Protein AF-A0A7S2YK53-F1 (afdb_monomer_lite)

Organism: NCBI:txid265537

Secondary structure (DSSP, 8-state):
--SSSSSHHHHHHHHHHHHHHHHHHHTT--HHHHHHHHHHHHSTTTT------HHHHHHHHHHHHHHHHHHHHH--HHHHHHHHTTHHHHHHHHHHHHHHHHHHHHHHHHHHHHHHTTTS---HHHHHHHH-HHHHHHHHHHHT-

InterPro domains:
  IPR006153 Cation/H+ exchanger, transmembrane domain [PF00999] (17-106)
  IPR038770 Sodium/solute symporter superfamily [G3DSA:1.20.1530.20] (8-142)

Structure (mmCIF, N/CA/C/O backbone):
data_AF-A0A7S2YK53-F1
#
_entry.id   AF-A0A7S2YK53-F1
#
loop_
_atom_site.group_PDB
_atom_site.id
_atom_site.type_symbol
_atom_site.label_atom_id
_atom_site.label_alt_id
_atom_site.label_comp_id
_atom_site.label_asym_id
_atom_site.label_entity_id
_atom_site.label_seq_id
_atom_site.pdbx_PDB_ins_code
_atom_site.Cartn_x
_atom_site.Cartn_y
_atom_site.Cartn_z
_atom_site.occupancy
_atom_site.B_iso_or_equiv
_atom_site.auth_seq_id
_atom_site.auth_comp_id
_atom_site.auth_asym_id
_atom_site.auth_atom_id
_atom_site.pdbx_PDB_model_num
ATOM 1 N N . LYS A 1 1 ? -9.383 10.752 -38.945 1.00 39.34 1 LYS A N 1
ATOM 2 C CA . LYS A 1 1 ? -10.106 9.480 -38.672 1.00 39.34 1 LYS A CA 1
ATOM 3 C C . LYS A 1 1 ? -9.494 8.823 -37.425 1.00 39.34 1 LYS A C 1
ATOM 5 O O . LYS A 1 1 ? -8.925 7.749 -37.514 1.00 39.34 1 LYS A O 1
ATOM 10 N N . ALA A 1 2 ? -9.543 9.527 -36.288 1.00 42.78 2 ALA A N 1
ATOM 11 C CA . ALA A 1 2 ? -8.753 9.246 -35.084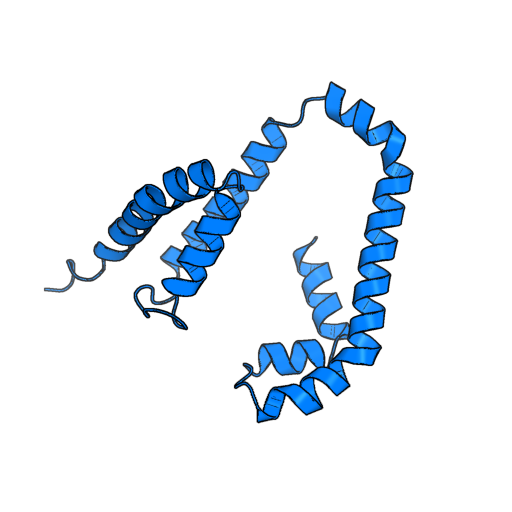 1.00 42.78 2 ALA A CA 1
ATOM 12 C C . ALA A 1 2 ? -9.602 9.538 -33.834 1.00 42.78 2 ALA A C 1
ATOM 14 O O . ALA A 1 2 ? -9.398 10.532 -33.153 1.00 42.78 2 ALA A O 1
ATOM 15 N N . GLY A 1 3 ? -10.643 8.735 -33.614 1.00 41.62 3 GLY A N 1
ATOM 16 C CA . GLY A 1 3 ? -11.578 8.952 -32.500 1.00 41.62 3 GLY A CA 1
ATOM 17 C C . GLY A 1 3 ? -12.316 7.703 -32.022 1.00 41.62 3 GLY A C 1
ATOM 18 O O . GLY A 1 3 ? -13.172 7.809 -31.160 1.00 41.62 3 GLY A O 1
ATOM 19 N N . PHE A 1 4 ? -12.003 6.523 -32.571 1.00 47.00 4 PHE A N 1
ATOM 20 C CA . PHE A 1 4 ? -12.680 5.270 -32.211 1.00 47.00 4 PHE A CA 1
ATOM 21 C C . PHE A 1 4 ? -11.759 4.257 -31.514 1.00 47.00 4 PHE A C 1
ATOM 23 O O . PHE A 1 4 ? -12.248 3.350 -30.859 1.00 47.00 4 PHE A O 1
ATOM 30 N N . HIS A 1 5 ? -10.432 4.414 -31.591 1.00 53.34 5 HIS A N 1
ATOM 31 C CA . HIS A 1 5 ? -9.499 3.432 -31.022 1.00 53.34 5 HIS A CA 1
ATOM 32 C C . HIS A 1 5 ? -9.291 3.582 -29.500 1.00 53.34 5 HIS A C 1
ATOM 34 O O . HIS A 1 5 ? -8.917 2.619 -28.847 1.00 53.34 5 HIS A O 1
ATOM 40 N N . ASN A 1 6 ? -9.605 4.750 -28.921 1.00 58.31 6 ASN A N 1
ATOM 41 C CA . ASN A 1 6 ? -9.342 5.057 -27.505 1.00 58.31 6 ASN A CA 1
ATOM 42 C C . ASN A 1 6 ? -10.564 4.828 -26.589 1.00 58.31 6 ASN A C 1
ATOM 44 O O . ASN A 1 6 ? -10.458 4.945 -25.375 1.00 58.31 6 ASN A O 1
ATOM 48 N N . GLY A 1 7 ? -11.741 4.513 -27.145 1.00 61.41 7 GLY A N 1
ATOM 49 C CA . GLY A 1 7 ? -12.975 4.327 -26.364 1.00 61.41 7 GLY A CA 1
ATOM 50 C C . GLY A 1 7 ? -13.124 2.942 -25.726 1.00 61.41 7 GLY A C 1
ATOM 51 O O . GLY A 1 7 ? -13.997 2.740 -24.885 1.00 61.41 7 GLY A O 1
ATOM 52 N N . PHE A 1 8 ? -12.288 1.974 -26.116 1.00 71.88 8 PHE A N 1
ATOM 53 C CA . PHE A 1 8 ? -12.424 0.584 -25.676 1.00 71.88 8 PHE A CA 1
ATOM 54 C C . PHE A 1 8 ? -11.890 0.330 -24.260 1.00 71.88 8 PHE A C 1
ATOM 56 O O . PHE A 1 8 ? -12.358 -0.600 -23.607 1.00 71.88 8 PHE A O 1
ATOM 63 N N . HIS A 1 9 ? -10.983 1.167 -23.746 1.00 73.56 9 HIS A N 1
ATOM 64 C CA . HIS A 1 9 ? -10.388 1.004 -22.411 1.00 73.56 9 HIS A CA 1
ATOM 65 C C . HIS A 1 9 ? -11.450 0.989 -21.298 1.00 73.56 9 HIS A C 1
ATOM 67 O O . HIS A 1 9 ? -11.474 0.077 -20.471 1.00 73.56 9 HIS A O 1
ATOM 73 N N . GLY A 1 10 ? -12.416 1.913 -21.345 1.00 75.81 10 GLY A N 1
ATOM 74 C CA . GLY A 1 10 ? -13.530 1.942 -20.391 1.00 75.81 10 GLY A CA 1
ATOM 75 C C . GLY A 1 10 ? -14.417 0.693 -20.452 1.00 75.81 10 GLY A C 1
ATOM 76 O O . GLY A 1 10 ? -14.867 0.201 -19.418 1.00 75.81 10 GLY A O 1
ATOM 77 N N . LEU A 1 11 ? -14.619 0.118 -21.644 1.00 83.19 11 LEU A N 1
ATOM 78 C CA . LEU A 1 11 ? -15.396 -1.113 -21.807 1.00 83.19 11 LEU A CA 1
ATOM 79 C C . LEU A 1 11 ? -14.698 -2.309 -21.147 1.00 83.19 11 LEU A C 1
ATOM 81 O O . LEU A 1 11 ? -15.367 -3.129 -20.521 1.00 83.19 11 LEU A O 1
ATOM 85 N N . PHE A 1 12 ? -13.369 -2.393 -21.239 1.00 83.06 12 PHE A N 1
ATOM 86 C CA . PHE A 1 12 ? -12.593 -3.439 -20.570 1.00 83.06 12 PHE A CA 1
ATOM 87 C C . PHE A 1 12 ? -12.614 -3.296 -19.041 1.00 83.06 12 PHE A C 1
ATOM 89 O O . PHE A 1 12 ? -12.729 -4.307 -18.347 1.00 83.06 12 PHE A O 1
ATOM 96 N N . LEU A 1 13 ? -12.585 -2.070 -18.503 1.00 82.94 13 LEU A N 1
ATOM 97 C CA . LEU A 1 13 ? -12.742 -1.823 -17.059 1.00 82.94 13 LEU A CA 1
ATOM 98 C C . LEU A 1 13 ? -14.137 -2.240 -16.558 1.00 82.94 13 LEU A C 1
ATOM 100 O O . LEU A 1 13 ? -14.266 -2.914 -15.529 1.00 82.94 13 LEU A O 1
ATOM 104 N N . LEU A 1 14 ? -15.189 -1.909 -17.314 1.00 86.44 14 LEU A N 1
ATOM 105 C CA . LEU A 1 14 ? -16.549 -2.362 -17.008 1.00 86.44 14 LEU A CA 1
ATOM 106 C C . LEU A 1 14 ? -16.675 -3.890 -17.113 1.00 86.44 14 LEU A C 1
ATOM 108 O O . LEU A 1 14 ? -17.245 -4.519 -16.222 1.00 86.44 14 LEU A O 1
ATOM 112 N N . ALA A 1 15 ? -16.115 -4.503 -18.158 1.00 88.69 15 ALA A N 1
ATOM 113 C CA . ALA A 1 15 ? -16.128 -5.955 -18.335 1.00 88.69 15 ALA A CA 1
ATOM 114 C C . ALA A 1 15 ? -15.395 -6.676 -17.192 1.00 88.69 15 ALA A C 1
ATOM 116 O O . ALA A 1 15 ? -15.904 -7.665 -16.665 1.00 88.69 15 ALA A O 1
ATOM 117 N N . SER A 1 16 ? -14.253 -6.140 -16.752 1.00 87.31 16 SER A N 1
ATOM 118 C CA . SER A 1 16 ? -13.528 -6.628 -15.575 1.00 87.31 16 SER A CA 1
ATOM 119 C C . SER A 1 16 ? -14.421 -6.632 -14.333 1.00 87.31 16 SER A C 1
ATOM 121 O O . SER A 1 16 ? -14.507 -7.641 -13.640 1.00 87.31 16 SER A O 1
ATOM 123 N N . THR A 1 17 ? -15.195 -5.568 -14.103 1.00 89.62 17 THR A N 1
ATOM 124 C CA . THR A 1 17 ? -16.140 -5.480 -12.974 1.00 89.62 17 THR A CA 1
ATOM 125 C C . THR A 1 17 ? -17.204 -6.574 -13.005 1.00 89.62 17 THR A C 1
ATOM 127 O O . THR A 1 17 ? -17.480 -7.197 -11.977 1.00 89.62 17 THR A O 1
ATOM 130 N N . VAL A 1 18 ? -17.764 -6.857 -14.182 1.00 93.69 18 VAL A N 1
ATOM 131 C CA . VAL A 1 18 ? -18.776 -7.912 -14.360 1.00 93.69 18 VAL A CA 1
ATOM 132 C C . VAL A 1 18 ? -18.217 -9.301 -14.041 1.00 93.69 18 VAL A C 1
ATOM 134 O O . VAL A 1 18 ? -18.967 -10.153 -13.575 1.00 93.69 18 VAL A O 1
ATOM 137 N N . VAL A 1 19 ? -16.918 -9.535 -14.243 1.00 92.75 19 VAL A N 1
ATOM 138 C CA . VAL A 1 19 ? -16.264 -10.823 -13.951 1.00 92.75 19 VAL A CA 1
ATOM 139 C C . VAL A 1 19 ? -15.761 -10.892 -12.506 1.00 92.75 19 VAL A C 1
ATOM 141 O O . VAL A 1 19 ? -16.021 -11.867 -11.802 1.00 92.75 19 VAL A O 1
ATOM 144 N N . VAL A 1 20 ? -15.062 -9.856 -12.042 1.00 92.94 20 VAL A N 1
ATOM 145 C CA . VAL A 1 20 ? -14.400 -9.814 -10.732 1.00 92.94 20 VAL A CA 1
ATOM 146 C C . VAL A 1 20 ? -15.411 -9.854 -9.592 1.00 92.94 20 VAL A C 1
ATOM 148 O O . VAL A 1 20 ? -15.241 -10.633 -8.659 1.00 92.94 20 VAL A O 1
ATOM 151 N N . VAL A 1 21 ? -16.491 -9.070 -9.655 1.00 93.62 21 VAL A N 1
ATOM 152 C CA . VAL A 1 21 ? -17.468 -8.985 -8.557 1.00 93.62 21 VAL A CA 1
ATOM 153 C C . VAL A 1 21 ? -18.129 -10.336 -8.231 1.00 93.62 21 VAL A C 1
ATOM 155 O O . VAL A 1 21 ? -18.113 -10.720 -7.056 1.00 93.62 21 VAL A O 1
ATOM 158 N N . PRO A 1 22 ? -18.707 -11.089 -9.192 1.00 92.44 22 PRO A N 1
ATOM 159 C CA . PRO A 1 22 ? -19.280 -12.399 -8.887 1.00 92.44 22 PRO A CA 1
ATOM 160 C C . PRO A 1 22 ? -18.211 -13.423 -8.499 1.00 92.44 22 PRO A C 1
ATOM 162 O O . PRO A 1 22 ? -18.462 -14.232 -7.606 1.00 92.44 22 PRO A O 1
ATOM 165 N N . LEU A 1 23 ? -17.015 -13.365 -9.096 1.00 92.75 23 LEU A N 1
ATOM 166 C CA . LEU A 1 23 ? -15.915 -14.264 -8.749 1.00 92.75 23 LEU A CA 1
ATOM 167 C C . LEU A 1 23 ? -15.458 -14.059 -7.298 1.00 92.75 23 LEU A C 1
ATOM 169 O O . LEU A 1 23 ? -15.356 -15.021 -6.538 1.00 92.75 23 LEU A O 1
ATOM 173 N N . SER A 1 24 ? -15.255 -12.811 -6.878 1.00 92.00 24 SER A N 1
ATOM 174 C CA . SER A 1 24 ? -14.869 -12.477 -5.505 1.00 92.00 24 SER A CA 1
ATOM 175 C C . SER A 1 24 ? -15.943 -12.870 -4.495 1.00 92.00 24 SER A C 1
ATOM 177 O O . SER A 1 24 ? -15.616 -13.423 -3.445 1.00 92.00 24 SER A O 1
ATOM 179 N N . ARG A 1 25 ? -17.226 -12.676 -4.834 1.00 90.56 25 ARG A N 1
ATOM 180 C CA . ARG A 1 25 ? -18.344 -13.163 -4.011 1.00 90.56 25 ARG A CA 1
ATOM 181 C C . ARG A 1 25 ? -18.344 -14.686 -3.897 1.00 90.56 25 ARG A C 1
ATOM 183 O O . ARG A 1 25 ? -18.528 -15.199 -2.800 1.00 90.56 25 ARG A O 1
ATOM 190 N N . SER A 1 26 ? -18.094 -15.405 -4.994 1.00 91.88 26 SER A N 1
ATOM 191 C CA . SER A 1 26 ? -18.019 -16.872 -4.985 1.00 91.88 26 SER A CA 1
ATOM 192 C C . SER A 1 26 ? -16.860 -17.399 -4.135 1.00 91.88 26 SER A C 1
ATOM 194 O O . SER A 1 26 ? -16.979 -18.468 -3.544 1.00 91.88 26 SER A O 1
ATOM 196 N N . LEU A 1 27 ? -15.745 -16.669 -4.077 1.00 91.56 27 LEU A N 1
ATOM 197 C CA . LEU A 1 27 ? -14.551 -17.044 -3.317 1.00 91.56 27 LEU A CA 1
ATOM 198 C C . LEU A 1 27 ? -14.542 -16.495 -1.878 1.00 91.56 27 LEU A C 1
ATOM 200 O O . LEU A 1 27 ? -13.591 -16.754 -1.148 1.00 91.56 27 LEU A O 1
ATOM 204 N N . ASN A 1 28 ? -15.583 -15.764 -1.452 1.00 91.12 28 ASN A N 1
ATOM 205 C CA . ASN A 1 28 ? -15.651 -15.067 -0.157 1.00 91.12 28 ASN A CA 1
ATOM 206 C C . ASN A 1 28 ? -14.444 -14.142 0.115 1.00 91.12 28 ASN A C 1
ATOM 208 O O . ASN A 1 28 ? -14.019 -13.979 1.258 1.00 91.12 28 ASN A O 1
ATOM 212 N N . ILE A 1 29 ? -13.897 -13.521 -0.934 1.00 92.38 29 ILE A N 1
ATOM 213 C CA . ILE A 1 29 ? -12.799 -12.549 -0.832 1.00 92.38 29 ILE A CA 1
ATOM 214 C C . ILE A 1 29 ? -13.301 -11.130 -1.097 1.00 92.38 29 ILE A C 1
ATOM 216 O O . ILE A 1 29 ? -14.284 -10.919 -1.812 1.00 92.38 29 ILE A O 1
ATOM 220 N N . THR A 1 30 ? -12.587 -10.134 -0.573 1.00 89.81 30 THR A N 1
ATOM 221 C CA . THR A 1 30 ? -12.868 -8.725 -0.868 1.00 89.81 30 THR A CA 1
ATOM 222 C C . THR A 1 30 ? -12.667 -8.448 -2.367 1.00 89.81 30 THR A C 1
ATOM 224 O O . THR A 1 30 ? -11.588 -8.745 -2.888 1.00 89.81 30 THR A O 1
ATOM 227 N N . PRO A 1 31 ? -13.644 -7.834 -3.067 1.00 89.62 31 PRO A N 1
ATOM 228 C CA . PRO A 1 31 ? -13.543 -7.539 -4.501 1.00 89.62 31 PRO A CA 1
ATOM 229 C C . PRO A 1 31 ? -12.300 -6.741 -4.906 1.00 89.62 31 PRO A C 1
ATOM 231 O O . PRO A 1 31 ? -11.778 -6.935 -5.999 1.00 89.62 31 PRO A O 1
ATOM 234 N N . VAL A 1 32 ? -11.784 -5.895 -4.007 1.00 90.75 32 VAL A N 1
ATOM 235 C CA . VAL A 1 32 ? -10.567 -5.089 -4.212 1.00 90.75 32 VAL A CA 1
ATOM 236 C C . VAL A 1 32 ? -9.372 -5.946 -4.647 1.00 90.75 32 VAL A C 1
ATOM 238 O O . VAL A 1 32 ? -8.684 -5.586 -5.597 1.00 90.75 32 VAL A O 1
ATOM 241 N N . LEU A 1 33 ? -9.157 -7.116 -4.032 1.00 90.50 33 LEU A N 1
ATOM 242 C CA . LEU A 1 33 ? -8.065 -8.024 -4.415 1.00 90.50 33 LEU A CA 1
ATOM 243 C C . LEU A 1 33 ? -8.230 -8.549 -5.847 1.00 90.50 33 LEU A C 1
ATOM 245 O O . LEU A 1 33 ? -7.257 -8.649 -6.591 1.00 90.50 33 LEU A O 1
ATOM 249 N N . GLY A 1 34 ? -9.465 -8.853 -6.251 1.00 90.56 34 GLY A N 1
ATOM 250 C CA . GLY A 1 34 ? -9.762 -9.294 -7.612 1.00 90.56 34 GLY A CA 1
ATOM 251 C C . GLY A 1 34 ? -9.540 -8.186 -8.643 1.00 90.56 34 GLY A C 1
ATOM 252 O O . GLY A 1 34 ? -9.025 -8.456 -9.726 1.00 90.56 34 GLY A O 1
ATOM 253 N N . PHE A 1 35 ? -9.847 -6.935 -8.288 1.00 89.75 35 PHE A N 1
ATOM 254 C CA . PHE A 1 35 ? -9.567 -5.782 -9.143 1.00 89.75 35 PHE A CA 1
ATOM 255 C C . PHE A 1 35 ? -8.068 -5.511 -9.291 1.00 89.75 35 PHE A C 1
ATOM 257 O O . PHE A 1 35 ? -7.626 -5.217 -10.399 1.00 89.75 35 PHE A O 1
ATOM 264 N N . LEU A 1 36 ? -7.273 -5.683 -8.228 1.00 90.19 36 LEU A N 1
ATOM 265 C CA . LEU A 1 36 ? -5.810 -5.580 -8.305 1.00 90.19 36 LEU A CA 1
ATOM 266 C C . LEU A 1 36 ? -5.211 -6.643 -9.236 1.00 90.19 36 LEU A C 1
ATOM 268 O O . LEU A 1 36 ? -4.366 -6.326 -10.072 1.00 90.19 36 LEU A O 1
ATOM 272 N N . LEU A 1 37 ? -5.683 -7.890 -9.147 1.00 89.81 37 LEU A N 1
ATOM 273 C CA . LEU A 1 37 ? -5.261 -8.959 -10.059 1.00 89.81 37 LEU A CA 1
ATOM 274 C C . LEU A 1 37 ? -5.677 -8.677 -11.503 1.00 89.81 37 LEU A C 1
ATOM 276 O O . LEU A 1 37 ? -4.882 -8.875 -12.420 1.00 89.81 37 LEU A O 1
ATOM 280 N N . ALA A 1 38 ? -6.899 -8.189 -11.716 1.00 89.06 38 ALA A N 1
ATOM 281 C CA . ALA A 1 38 ? -7.350 -7.796 -13.043 1.00 89.06 38 ALA A CA 1
ATOM 282 C C . ALA A 1 38 ? -6.489 -6.659 -13.612 1.00 89.06 38 ALA A C 1
ATOM 284 O O . ALA A 1 38 ? -6.097 -6.733 -14.771 1.00 89.06 38 ALA A O 1
ATOM 285 N N . GLY A 1 39 ? -6.128 -5.658 -12.803 1.00 86.50 39 GLY A N 1
ATOM 286 C CA . GLY A 1 39 ? -5.206 -4.589 -13.195 1.00 86.50 39 GLY A CA 1
ATOM 287 C C . GLY A 1 39 ? -3.814 -5.112 -13.560 1.00 86.50 39 GLY A C 1
ATOM 288 O O . GLY A 1 39 ? -3.276 -4.739 -14.598 1.00 86.50 39 GLY A O 1
ATOM 289 N N . PHE A 1 40 ? -3.265 -6.042 -12.775 1.00 86.44 40 PHE A N 1
ATOM 290 C CA . PHE A 1 40 ? -1.992 -6.699 -13.088 1.00 86.44 40 PHE A CA 1
ATOM 291 C C . PHE A 1 40 ? -2.040 -7.465 -14.423 1.00 86.44 40 PHE A C 1
ATOM 293 O O . PHE A 1 40 ? -1.129 -7.342 -15.240 1.00 86.44 40 PHE A O 1
ATOM 300 N N . LEU A 1 41 ? -3.118 -8.216 -14.674 1.00 88.31 41 LEU A N 1
ATOM 301 C CA . LEU A 1 41 ? -3.299 -8.989 -15.908 1.00 88.31 41 LEU A CA 1
ATOM 302 C C . LEU A 1 41 ? -3.580 -8.113 -17.133 1.00 88.31 41 LEU A C 1
ATOM 304 O O . LEU A 1 41 ? -3.158 -8.446 -18.237 1.00 88.31 41 LEU A O 1
ATOM 308 N N . LEU A 1 42 ? -4.318 -7.019 -16.964 1.00 85.75 42 LEU A N 1
ATOM 309 C CA . LEU A 1 42 ? -4.697 -6.121 -18.055 1.00 85.75 42 LEU A CA 1
ATOM 310 C C . LEU A 1 42 ? -3.626 -5.052 -18.342 1.00 85.75 42 LEU A C 1
ATOM 312 O O . LEU A 1 42 ? -3.628 -4.465 -19.426 1.00 85.75 42 LEU A O 1
ATOM 316 N N . GLY A 1 43 ? -2.710 -4.823 -17.399 1.00 80.25 43 GLY A N 1
ATOM 317 C CA . GLY A 1 43 ? -1.619 -3.860 -17.500 1.00 80.25 43 GLY A CA 1
ATOM 318 C C . GLY A 1 43 ? -0.521 -4.234 -18.511 1.00 80.25 43 GLY A C 1
ATOM 319 O O . GLY A 1 43 ? -0.593 -5.265 -19.190 1.00 80.25 43 GLY A O 1
ATOM 320 N N . PRO A 1 44 ? 0.538 -3.410 -18.609 1.00 74.00 44 PRO A N 1
ATOM 321 C CA . PRO A 1 44 ? 1.589 -3.548 -19.625 1.00 74.00 44 PRO A CA 1
ATOM 322 C C . PRO A 1 44 ? 2.419 -4.835 -19.495 1.00 74.00 44 PRO A C 1
ATOM 324 O O . PRO A 1 44 ? 2.935 -5.344 -20.485 1.00 74.00 44 PRO A O 1
ATOM 327 N N . ASN A 1 45 ? 2.521 -5.393 -18.288 1.00 73.88 45 ASN A N 1
ATOM 328 C CA . ASN A 1 45 ? 3.221 -6.658 -18.044 1.00 73.88 45 ASN A CA 1
ATOM 329 C C . ASN A 1 45 ? 2.338 -7.902 -18.267 1.00 73.88 45 ASN A C 1
ATOM 331 O O . ASN A 1 45 ? 2.828 -9.023 -18.159 1.00 73.88 45 ASN A O 1
ATOM 335 N N . GLY A 1 46 ? 1.048 -7.719 -18.565 1.00 81.00 46 GLY A N 1
ATOM 336 C CA . GLY A 1 46 ? 0.106 -8.793 -18.863 1.00 81.00 46 GLY A CA 1
ATOM 337 C C . GLY A 1 46 ? -0.329 -8.763 -20.327 1.00 81.00 46 GLY A C 1
ATOM 338 O O . GLY A 1 46 ? 0.435 -9.105 -21.224 1.00 81.00 46 GLY A O 1
ATOM 339 N N . LEU A 1 47 ? -1.575 -8.361 -20.571 1.00 78.00 47 LEU A N 1
ATOM 340 C CA . LEU A 1 47 ? -2.195 -8.340 -21.899 1.00 78.00 47 LEU A CA 1
ATOM 341 C C . LEU A 1 47 ? -1.937 -7.045 -22.691 1.00 78.00 47 LEU A C 1
ATOM 343 O O . LEU A 1 47 ? -2.381 -6.956 -23.833 1.00 78.00 47 LEU A O 1
ATOM 347 N N . GLN A 1 48 ? -1.243 -6.053 -22.110 1.00 77.31 48 GLN A N 1
ATOM 348 C CA . GLN A 1 48 ? -0.905 -4.765 -22.751 1.00 77.31 48 GLN A CA 1
ATOM 349 C C . GLN A 1 48 ? -2.123 -4.003 -23.304 1.00 77.31 48 GLN A C 1
ATOM 351 O O . GLN A 1 48 ? -2.015 -3.229 -24.253 1.00 77.31 48 GLN A O 1
ATOM 356 N N . LEU A 1 49 ? -3.299 -4.212 -22.705 1.00 72.56 49 LEU A N 1
ATOM 357 C CA . LEU A 1 49 ? -4.555 -3.605 -23.156 1.00 72.56 49 LEU A CA 1
ATOM 358 C C . LEU A 1 49 ? -4.731 -2.168 -22.654 1.00 72.56 49 LEU A C 1
ATOM 360 O O . LEU A 1 49 ? -5.509 -1.413 -23.233 1.00 72.56 49 LEU A O 1
ATOM 364 N N . PHE A 1 50 ? -4.013 -1.787 -21.598 1.00 69.69 50 PHE A N 1
ATOM 365 C CA . PHE A 1 50 ? -3.973 -0.429 -21.064 1.00 69.69 50 PHE A CA 1
ATOM 366 C C . PHE A 1 50 ? -2.562 0.131 -21.197 1.00 69.69 50 PHE A C 1
ATOM 368 O O . PHE A 1 50 ? -1.590 -0.484 -20.755 1.00 69.69 50 PHE A O 1
ATOM 375 N N . ALA A 1 51 ? -2.456 1.306 -21.809 1.00 64.19 51 ALA A N 1
ATOM 376 C CA . ALA A 1 51 ? -1.195 1.991 -22.041 1.00 64.19 51 ALA A CA 1
ATOM 377 C C . ALA A 1 51 ? -1.067 3.161 -21.065 1.00 64.19 51 ALA A C 1
ATOM 379 O O . ALA A 1 51 ? -1.039 4.291 -21.536 1.00 64.19 51 ALA A O 1
ATOM 380 N N . ASN A 1 52 ? -1.074 2.874 -19.748 1.00 66.62 52 ASN A N 1
ATOM 381 C CA . ASN A 1 52 ? -0.863 3.799 -18.612 1.00 66.62 52 ASN A CA 1
ATOM 382 C C . ASN A 1 52 ? -1.022 5.282 -18.985 1.00 66.62 52 ASN A C 1
ATOM 384 O O . ASN A 1 52 ? -0.073 6.064 -18.891 1.00 66.62 52 ASN A O 1
ATOM 388 N N . THR A 1 53 ? -2.187 5.641 -19.528 1.00 77.94 53 THR A N 1
ATOM 389 C CA . THR A 1 53 ? -2.384 6.976 -20.085 1.00 77.94 53 THR A CA 1
ATOM 390 C C . THR A 1 53 ? -2.660 7.909 -18.915 1.00 77.94 53 THR A C 1
ATOM 392 O O . THR A 1 53 ? -3.169 7.469 -17.888 1.00 77.94 53 THR A O 1
ATOM 395 N N . GLU A 1 54 ? -2.345 9.194 -19.055 1.00 80.25 54 GLU A N 1
ATOM 396 C CA . GLU A 1 54 ? -2.588 10.201 -18.012 1.00 80.25 54 GLU A CA 1
ATOM 397 C C . GLU A 1 54 ? -4.027 10.120 -17.461 1.00 80.25 54 GLU A C 1
ATOM 399 O O . GLU A 1 54 ? -4.229 10.061 -16.255 1.00 80.25 54 GLU A O 1
ATOM 404 N N . ALA A 1 55 ? -5.013 9.931 -18.344 1.00 80.06 55 ALA A N 1
ATOM 405 C CA . ALA A 1 55 ? -6.416 9.748 -17.970 1.00 80.06 55 ALA A CA 1
ATOM 406 C C . ALA A 1 55 ? -6.709 8.467 -17.155 1.00 80.06 55 ALA A C 1
ATOM 408 O O . ALA A 1 55 ? -7.599 8.479 -16.306 1.00 80.06 55 ALA A O 1
ATOM 409 N N . ASP A 1 56 ? -5.993 7.362 -17.397 1.00 80.75 56 ASP A N 1
ATOM 410 C CA . ASP A 1 56 ? -6.171 6.114 -16.638 1.00 80.75 56 ASP A CA 1
ATOM 411 C C . ASP A 1 56 ? -5.587 6.249 -15.222 1.00 80.75 56 ASP A C 1
ATOM 413 O O . ASP A 1 56 ? -6.159 5.726 -14.262 1.00 80.75 56 ASP A O 1
ATOM 417 N N . LEU A 1 57 ? -4.465 6.970 -15.092 1.00 84.38 57 LEU A N 1
ATOM 418 C CA . LEU A 1 57 ? -3.824 7.261 -13.808 1.00 84.38 57 LEU A CA 1
ATOM 419 C C . LEU A 1 57 ? -4.687 8.199 -12.961 1.00 84.38 57 LEU A C 1
ATOM 421 O O . LEU A 1 57 ? -4.999 7.861 -11.822 1.00 84.38 57 LEU A O 1
ATOM 425 N N . GLU A 1 58 ? -5.159 9.309 -13.538 1.00 86.88 58 GLU A N 1
ATOM 426 C CA . GLU A 1 58 ? -6.064 10.235 -12.846 1.00 86.88 58 GLU A CA 1
ATOM 427 C C . GLU A 1 58 ? -7.337 9.522 -12.369 1.00 86.88 58 GLU A C 1
ATOM 429 O O . GLU A 1 58 ? -7.773 9.704 -11.231 1.00 86.88 58 GLU A O 1
ATOM 434 N N . LEU A 1 59 ? -7.923 8.655 -13.205 1.00 86.75 59 LEU A N 1
ATOM 435 C CA . LEU A 1 59 ? -9.096 7.868 -12.824 1.00 86.75 59 LEU A CA 1
ATOM 436 C C . LEU A 1 59 ? -8.803 6.927 -11.642 1.00 86.75 59 LEU A C 1
ATOM 438 O O . LEU A 1 59 ? -9.657 6.763 -10.765 1.00 86.75 59 LEU A O 1
ATOM 442 N N . GLY A 1 60 ? -7.613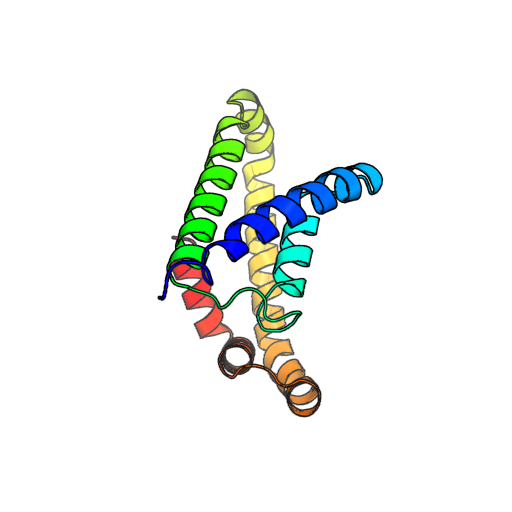 6.321 -11.608 1.00 88.25 60 GLY A N 1
ATOM 443 C CA . GLY A 1 60 ? -7.140 5.503 -10.492 1.00 88.25 60 GLY A CA 1
ATOM 444 C C . GLY A 1 60 ? -6.998 6.301 -9.195 1.00 88.25 60 GLY A C 1
ATOM 445 O O . GLY A 1 60 ? -7.494 5.859 -8.154 1.00 88.25 60 GLY A O 1
ATOM 446 N N . ASP A 1 61 ? -6.417 7.498 -9.271 1.00 90.94 61 ASP A N 1
ATOM 447 C CA . ASP A 1 61 ? -6.260 8.400 -8.128 1.00 90.94 61 ASP A CA 1
ATOM 448 C C . ASP A 1 61 ? -7.624 8.810 -7.559 1.00 90.94 61 ASP A C 1
ATOM 450 O O . ASP A 1 61 ? -7.871 8.663 -6.357 1.00 90.94 61 ASP A O 1
ATOM 454 N N . PHE A 1 62 ? -8.572 9.214 -8.415 1.00 92.06 62 PHE A N 1
ATOM 455 C CA . PHE A 1 62 ? -9.948 9.487 -7.987 1.00 92.06 62 PHE A CA 1
ATOM 456 C C . PHE A 1 62 ? -10.615 8.252 -7.369 1.00 92.06 62 PHE A C 1
ATOM 458 O O . PHE A 1 62 ? -11.306 8.369 -6.355 1.00 92.06 62 PHE A O 1
ATOM 465 N N . GLY A 1 63 ? -10.394 7.063 -7.936 1.00 89.94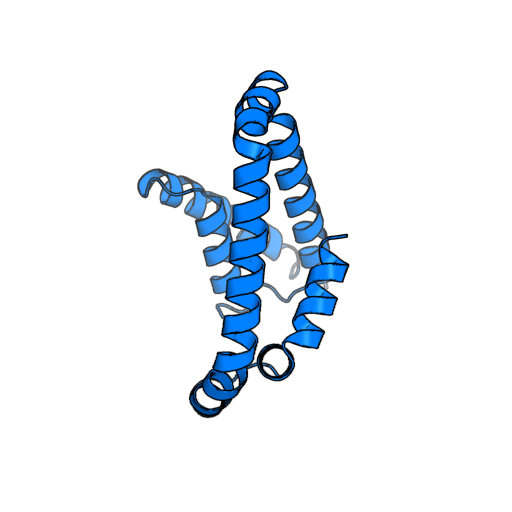 63 GLY A N 1
ATOM 466 C CA . GLY A 1 63 ? -10.908 5.804 -7.398 1.00 89.94 63 GLY A CA 1
ATOM 467 C C . GLY A 1 63 ? -10.443 5.543 -5.964 1.00 89.94 63 GLY A C 1
ATOM 468 O O . GLY A 1 63 ? -11.267 5.248 -5.096 1.00 89.94 63 GLY A O 1
ATOM 469 N N . ILE A 1 64 ? -9.147 5.706 -5.687 1.00 92.50 64 ILE A N 1
ATOM 470 C CA . ILE A 1 64 ? -8.580 5.538 -4.340 1.00 92.50 64 ILE A CA 1
ATOM 471 C C . ILE A 1 64 ? -9.149 6.586 -3.376 1.00 92.50 64 ILE A C 1
ATOM 473 O O . ILE A 1 64 ? -9.534 6.232 -2.260 1.00 92.50 64 ILE A O 1
ATOM 477 N N . LEU A 1 65 ? -9.281 7.846 -3.803 1.00 93.81 65 LEU A N 1
ATOM 478 C CA . LEU A 1 65 ? -9.892 8.901 -2.985 1.00 93.81 65 LEU A CA 1
ATOM 479 C C . LEU A 1 65 ? -11.338 8.559 -2.602 1.00 93.81 65 LEU A C 1
ATOM 481 O O . LEU A 1 65 ? -11.707 8.685 -1.433 1.00 93.81 65 LEU A O 1
ATOM 485 N N . PHE A 1 66 ? -12.148 8.078 -3.551 1.00 93.44 66 PHE A N 1
ATOM 486 C CA . PHE A 1 66 ? -13.521 7.653 -3.267 1.00 93.44 66 PHE A CA 1
ATOM 487 C C . PHE A 1 66 ? -13.580 6.426 -2.351 1.00 93.44 66 PHE A C 1
ATOM 489 O O . PHE A 1 66 ? -14.458 6.373 -1.490 1.00 93.44 66 PHE A O 1
ATOM 496 N N . LEU A 1 67 ? -12.656 5.469 -2.489 1.00 92.44 67 LEU A N 1
ATOM 497 C CA . LEU A 1 67 ? -12.566 4.310 -1.592 1.00 92.44 67 LEU A CA 1
ATOM 498 C C . LEU A 1 67 ? -12.223 4.735 -0.160 1.00 92.44 67 LEU A C 1
ATOM 500 O O . LEU A 1 67 ? -12.917 4.341 0.776 1.00 92.44 67 LEU A O 1
ATOM 504 N N . LEU A 1 68 ? -11.202 5.580 0.015 1.00 92.75 68 LEU A N 1
ATOM 505 C CA . LEU A 1 68 ? -10.816 6.104 1.328 1.00 92.75 68 LEU A CA 1
ATOM 506 C C . LEU A 1 68 ? -11.933 6.952 1.948 1.00 92.75 68 LEU A C 1
ATOM 508 O O . LEU A 1 68 ? -12.189 6.851 3.147 1.00 92.75 68 LEU A O 1
ATOM 512 N N . PHE A 1 69 ? -12.638 7.744 1.137 1.00 93.38 69 PHE A N 1
ATOM 513 C CA . PHE A 1 69 ? -13.791 8.520 1.584 1.00 93.38 69 PHE A CA 1
ATOM 514 C C . PHE A 1 69 ? -14.960 7.628 2.019 1.00 93.38 69 PHE A C 1
ATOM 516 O O . PHE A 1 69 ? -15.530 7.846 3.086 1.00 93.38 69 PHE A O 1
ATOM 523 N N . ALA A 1 70 ? -15.306 6.607 1.231 1.00 91.75 70 ALA A N 1
ATOM 524 C CA . ALA A 1 70 ? -16.385 5.678 1.553 1.00 91.75 70 ALA A CA 1
ATOM 525 C C . ALA A 1 70 ? -16.097 4.891 2.840 1.00 91.75 70 ALA A C 1
ATOM 527 O O . ALA A 1 70 ? -16.972 4.790 3.702 1.00 91.75 70 ALA A O 1
ATOM 528 N N . GLU A 1 71 ? -14.869 4.395 3.012 1.00 89.75 71 GLU A N 1
ATOM 529 C CA . GLU A 1 71 ? -14.455 3.749 4.262 1.00 89.75 71 GLU A CA 1
ATOM 530 C C . GLU A 1 71 ? -14.441 4.737 5.436 1.00 89.75 71 GLU A C 1
ATOM 532 O O . GLU A 1 71 ? -14.857 4.390 6.541 1.00 89.75 71 GLU A O 1
ATOM 537 N N . GLY A 1 72 ? -14.062 5.996 5.196 1.00 88.81 72 GLY A N 1
ATOM 538 C CA . GLY A 1 72 ? -14.164 7.073 6.180 1.00 88.81 72 GLY A CA 1
ATOM 539 C C . GLY A 1 72 ? -15.602 7.345 6.637 1.00 88.81 72 GLY A C 1
ATOM 540 O O . GLY A 1 72 ? -15.839 7.507 7.832 1.00 88.81 72 GLY A O 1
ATOM 541 N N . LEU A 1 73 ? -16.576 7.340 5.719 1.00 90.56 73 LEU A N 1
ATOM 542 C CA . LEU A 1 73 ? -18.003 7.497 6.037 1.00 90.56 73 LEU A CA 1
ATOM 543 C C . LEU A 1 73 ? -18.604 6.274 6.748 1.00 90.56 73 LEU A C 1
ATOM 545 O O . LEU A 1 73 ? -19.572 6.411 7.496 1.00 90.56 73 LEU A O 1
ATOM 549 N N . ASN A 1 74 ? -18.047 5.084 6.517 1.00 88.50 74 ASN A N 1
ATOM 550 C CA . ASN A 1 74 ? -18.478 3.839 7.154 1.00 88.50 74 ASN A CA 1
ATOM 551 C C . ASN A 1 74 ? -18.015 3.733 8.625 1.00 88.50 74 ASN A C 1
ATOM 553 O O . ASN A 1 74 ? -18.512 2.898 9.387 1.00 88.50 74 ASN A O 1
ATOM 557 N N . LEU A 1 75 ? -17.075 4.582 9.058 1.00 86.81 75 LEU A N 1
ATOM 558 C CA . LEU A 1 75 ? -16.639 4.654 10.450 1.00 86.81 75 LEU A CA 1
ATOM 559 C C . LEU A 1 75 ? -17.641 5.442 11.301 1.00 86.81 75 LEU A C 1
ATOM 561 O O . LEU A 1 75 ? -17.720 6.667 11.245 1.00 86.81 75 LEU A O 1
ATOM 565 N N . SER A 1 76 ? -18.376 4.735 12.161 1.00 86.25 76 SER A N 1
ATOM 566 C CA . SER A 1 76 ? -19.230 5.379 13.158 1.00 86.25 76 SER A CA 1
ATOM 567 C C . SER A 1 76 ? -18.412 5.934 14.338 1.00 86.25 76 SER A C 1
ATOM 569 O O . SER A 1 76 ? -17.409 5.327 14.736 1.00 86.25 76 SER A O 1
ATOM 571 N N . PRO A 1 77 ? -18.852 7.040 14.971 1.00 83.12 77 PRO A N 1
ATOM 572 C CA . PRO A 1 77 ? -18.211 7.577 16.175 1.00 83.12 77 PRO A CA 1
ATOM 573 C C . PRO A 1 77 ? -18.061 6.537 17.297 1.00 83.12 77 PRO A C 1
ATOM 575 O O . PRO A 1 77 ? -17.025 6.478 17.958 1.00 83.12 77 PRO A O 1
ATOM 578 N N . ASP A 1 78 ? -19.053 5.658 17.460 1.00 86.38 78 ASP A N 1
ATOM 579 C CA . ASP A 1 78 ? -19.033 4.588 18.465 1.00 86.38 78 ASP A CA 1
ATOM 580 C C . ASP A 1 78 ? -17.934 3.557 18.186 1.00 86.38 78 ASP A C 1
ATOM 582 O O . ASP A 1 78 ? -17.246 3.092 19.098 1.00 86.38 78 ASP A O 1
ATOM 586 N N . ARG A 1 79 ? -17.718 3.223 16.907 1.00 83.50 79 ARG A N 1
ATOM 587 C CA . ARG A 1 79 ? -16.644 2.317 16.493 1.00 83.50 79 ARG A CA 1
ATOM 588 C C . ARG A 1 79 ? -15.270 2.939 16.745 1.00 83.50 79 ARG A C 1
ATOM 590 O O . ARG A 1 79 ? -14.370 2.229 17.187 1.00 83.50 79 ARG A O 1
ATOM 597 N N . ILE A 1 80 ? -15.112 4.249 16.549 1.00 84.56 80 ILE A N 1
ATOM 598 C CA . ILE A 1 80 ? -13.859 4.958 16.861 1.00 84.56 80 ILE A CA 1
ATOM 599 C C . ILE A 1 80 ? -13.548 4.890 18.363 1.00 84.56 80 ILE A C 1
ATOM 601 O O . ILE A 1 80 ? -12.400 4.649 18.735 1.00 84.56 80 ILE A O 1
ATOM 605 N N . GLN A 1 81 ? -14.549 5.024 19.238 1.00 85.31 81 GLN A N 1
ATOM 606 C CA . GLN A 1 81 ? -14.345 4.900 20.688 1.00 85.31 81 GLN A CA 1
ATOM 607 C C . GLN A 1 81 ? -13.925 3.481 21.100 1.00 85.31 81 GLN A C 1
ATOM 609 O O . GLN A 1 81 ? -13.007 3.319 21.906 1.00 85.31 81 GLN A O 1
ATOM 614 N N . GLN A 1 82 ? -14.540 2.452 20.507 1.00 84.44 82 GLN A N 1
ATOM 615 C CA . GLN A 1 82 ? -14.163 1.053 20.747 1.00 84.44 82 GLN A CA 1
ATOM 616 C C . GLN A 1 82 ? -12.732 0.755 20.274 1.00 84.44 82 GLN A C 1
ATOM 618 O O . GLN A 1 82 ? -11.971 0.092 20.980 1.00 84.44 82 GLN A O 1
ATOM 623 N N . LEU A 1 83 ? -12.337 1.285 19.112 1.00 83.56 83 LEU A N 1
ATOM 624 C CA . LEU A 1 83 ? -10.969 1.171 18.596 1.00 83.56 83 LEU A CA 1
ATOM 625 C C . LEU A 1 83 ? -9.965 1.958 19.451 1.00 83.56 83 LEU A C 1
ATOM 627 O O . LEU A 1 83 ? -8.846 1.495 19.672 1.00 83.56 83 LEU A O 1
ATOM 631 N N . GLY A 1 84 ? -10.370 3.110 19.992 1.00 81.38 84 GLY A N 1
ATOM 632 C CA . GLY A 1 84 ? -9.549 3.947 20.867 1.00 81.38 84 GLY A CA 1
ATOM 633 C C . GLY A 1 84 ? -9.066 3.228 22.130 1.00 81.38 84 GLY A C 1
ATOM 634 O O . GLY A 1 84 ? -7.939 3.470 22.566 1.00 81.38 84 GLY A O 1
ATOM 635 N N . ALA A 1 85 ? -9.847 2.279 22.663 1.00 81.38 85 ALA A N 1
ATOM 636 C CA . ALA A 1 85 ? -9.448 1.451 23.808 1.00 81.38 85 ALA A CA 1
ATOM 637 C C . ALA A 1 85 ? -8.165 0.640 23.537 1.00 81.38 85 ALA A C 1
ATOM 639 O O . ALA A 1 85 ? -7.342 0.457 24.434 1.00 81.38 85 ALA A O 1
ATOM 640 N N . PHE A 1 86 ? -7.958 0.224 22.284 1.00 84.31 86 PHE A N 1
ATOM 641 C CA . PHE A 1 86 ? -6.757 -0.477 21.822 1.00 84.31 86 PHE A CA 1
ATOM 642 C C . PHE A 1 86 ? -5.809 0.422 21.026 1.00 84.31 86 PHE A C 1
ATOM 644 O O . PHE A 1 86 ? -4.773 -0.048 20.560 1.00 84.31 86 PHE A O 1
ATOM 651 N N . GLY A 1 87 ? -6.108 1.718 20.899 1.00 84.12 87 GLY A N 1
ATOM 652 C CA . GLY A 1 87 ? -5.376 2.633 20.024 1.00 84.12 87 GLY A CA 1
ATOM 653 C C . GLY A 1 87 ? -3.879 2.676 20.327 1.00 84.12 87 GLY A C 1
ATOM 654 O O . GLY A 1 87 ? -3.066 2.636 19.412 1.00 84.12 87 GLY A O 1
ATOM 655 N N . LYS A 1 88 ? -3.489 2.642 21.609 1.00 85.75 88 LYS A N 1
ATOM 656 C CA . LYS A 1 88 ? -2.068 2.611 22.008 1.00 85.75 88 LYS A CA 1
ATOM 657 C C . LYS A 1 88 ? -1.356 1.333 21.554 1.00 85.75 88 LYS A C 1
ATOM 659 O O . LYS A 1 88 ? -0.212 1.401 21.115 1.00 85.75 88 LYS A O 1
ATOM 664 N N . LEU A 1 89 ? -2.029 0.184 21.641 1.00 90.62 89 LEU A N 1
ATOM 665 C CA . LEU A 1 89 ? -1.484 -1.099 21.194 1.00 90.62 89 LEU A CA 1
ATOM 666 C C . LEU A 1 89 ? -1.435 -1.166 19.662 1.00 90.62 89 LEU A C 1
ATOM 668 O O . LEU A 1 89 ? -0.447 -1.639 19.115 1.00 90.62 89 LEU A O 1
ATOM 672 N N . GLY A 1 90 ? -2.451 -0.629 18.979 1.00 88.38 90 GLY A N 1
ATOM 673 C CA . GLY A 1 90 ? -2.493 -0.535 17.520 1.00 88.38 90 GLY A CA 1
ATOM 674 C C . GLY A 1 90 ? -1.382 0.351 16.956 1.00 88.38 90 GLY A C 1
ATOM 675 O O . GLY A 1 90 ? -0.681 -0.064 16.037 1.00 88.38 90 GLY A O 1
ATOM 676 N N . VAL A 1 91 ? -1.149 1.526 17.552 1.00 89.50 91 VAL A N 1
ATOM 677 C CA . VAL A 1 91 ? -0.029 2.411 17.178 1.00 89.50 91 VAL A CA 1
ATOM 678 C C . VAL A 1 91 ? 1.311 1.721 17.430 1.00 89.50 91 VAL A C 1
ATOM 680 O O . VAL A 1 91 ? 2.187 1.757 16.568 1.00 89.50 91 VAL A O 1
ATOM 683 N N . LEU A 1 92 ? 1.470 1.041 18.571 1.00 93.19 92 LEU A N 1
ATOM 684 C CA . LEU A 1 92 ? 2.688 0.287 18.865 1.00 93.19 92 LEU A CA 1
ATOM 685 C C . LEU A 1 92 ? 2.905 -0.859 17.867 1.00 93.19 92 LEU A C 1
ATOM 687 O O . LEU A 1 92 ? 4.022 -1.039 17.394 1.00 93.19 92 LEU A O 1
ATOM 691 N N . GLN A 1 93 ? 1.858 -1.608 17.514 1.00 94.31 93 GLN A N 1
ATOM 692 C CA . GLN A 1 93 ? 1.927 -2.691 16.533 1.00 94.31 93 GLN A CA 1
ATOM 693 C C . GLN A 1 93 ? 2.264 -2.164 15.137 1.00 94.31 93 GLN A C 1
ATOM 695 O O . GLN A 1 93 ? 3.072 -2.780 14.440 1.00 94.31 93 GLN A O 1
ATOM 700 N N . LEU A 1 94 ? 1.687 -1.029 14.736 1.00 91.56 94 LEU A N 1
ATOM 701 C CA . LEU A 1 94 ? 1.989 -0.379 13.466 1.00 91.56 94 LEU A CA 1
ATOM 702 C C . LEU A 1 94 ? 3.460 0.043 13.415 1.00 91.56 94 LEU A C 1
ATOM 704 O O . LEU A 1 94 ? 4.177 -0.370 12.509 1.00 91.56 94 LEU A O 1
ATOM 708 N N . LEU A 1 95 ? 3.935 0.779 14.425 1.00 93.12 95 LEU A N 1
ATOM 709 C CA . LEU A 1 95 ? 5.332 1.213 14.504 1.00 93.12 95 LEU A CA 1
ATOM 710 C C . LEU A 1 95 ? 6.303 0.031 14.588 1.00 93.12 95 LEU A C 1
ATOM 712 O O . LEU A 1 95 ? 7.345 0.048 13.931 1.00 93.12 95 LEU A O 1
ATOM 716 N N . ALA A 1 96 ? 5.964 -1.012 15.350 1.00 94.88 96 ALA A N 1
ATOM 717 C CA . ALA A 1 96 ? 6.771 -2.222 15.453 1.00 94.88 96 ALA A CA 1
ATOM 718 C C . ALA A 1 96 ? 6.847 -2.956 14.109 1.00 94.88 96 ALA A C 1
ATOM 720 O O . ALA A 1 96 ? 7.935 -3.341 13.694 1.00 94.88 96 ALA A O 1
ATOM 721 N N . SER A 1 97 ? 5.722 -3.097 13.402 1.00 93.25 97 SER A N 1
ATOM 722 C CA . SER A 1 97 ? 5.673 -3.753 12.089 1.00 93.25 97 SER A CA 1
ATOM 723 C C . SER A 1 97 ? 6.429 -2.945 11.035 1.00 93.25 97 SER A C 1
ATOM 725 O O . SER A 1 97 ? 7.212 -3.517 10.283 1.00 93.25 97 SER A O 1
ATOM 727 N N . MET A 1 98 ? 6.270 -1.616 11.023 1.00 90.06 98 MET A N 1
ATOM 728 C CA . MET A 1 98 ? 7.027 -0.720 10.142 1.00 90.06 98 MET A CA 1
ATOM 729 C C . MET A 1 98 ? 8.532 -0.803 10.412 1.00 90.06 98 MET A C 1
ATOM 731 O O . MET A 1 98 ? 9.312 -0.963 9.478 1.00 90.06 98 MET A O 1
ATOM 735 N N . THR A 1 99 ? 8.945 -0.750 11.682 1.00 90.25 99 THR A N 1
ATOM 736 C CA . THR A 1 99 ? 10.363 -0.853 12.069 1.00 90.25 99 THR A CA 1
ATOM 737 C C . THR A 1 99 ? 10.934 -2.221 11.702 1.00 90.25 99 THR A C 1
ATOM 739 O O . THR A 1 99 ? 12.029 -2.300 11.150 1.00 90.25 99 THR A O 1
ATOM 742 N N . LEU A 1 100 ? 10.193 -3.301 11.966 1.00 92.75 100 LEU A N 1
ATOM 743 C CA . LEU A 1 100 ? 10.619 -4.663 11.654 1.00 92.75 100 LEU A CA 1
ATOM 744 C C . LEU A 1 100 ? 10.782 -4.856 10.145 1.00 92.75 100 LEU A C 1
ATOM 746 O O . LEU A 1 100 ? 11.811 -5.375 9.716 1.00 92.75 100 LEU A O 1
ATOM 750 N N . LEU A 1 101 ? 9.817 -4.397 9.343 1.00 88.94 101 LEU A N 1
ATOM 751 C CA . LEU A 1 101 ? 9.913 -4.431 7.883 1.00 88.94 101 LEU A CA 1
ATOM 752 C C . LEU A 1 101 ? 11.096 -3.601 7.378 1.00 88.94 101 LEU A C 1
ATOM 754 O O . LEU A 1 101 ? 11.851 -4.078 6.535 1.00 88.94 101 LEU A O 1
ATOM 758 N N . PHE A 1 102 ? 11.307 -2.402 7.924 1.00 87.38 102 PHE A N 1
ATOM 759 C CA . PHE A 1 102 ? 12.415 -1.534 7.528 1.00 87.38 102 PHE A CA 1
ATOM 760 C C . PHE A 1 102 ? 13.786 -2.150 7.841 1.00 87.38 102 PHE A C 1
ATOM 762 O O . PHE A 1 102 ? 14.658 -2.198 6.974 1.00 87.38 102 PHE A O 1
ATOM 769 N N . VAL A 1 103 ? 13.977 -2.683 9.051 1.00 88.69 103 VAL A N 1
ATOM 770 C CA . VAL A 1 103 ? 15.227 -3.359 9.441 1.00 88.69 103 VAL A CA 1
ATOM 771 C C . VAL A 1 103 ? 15.432 -4.638 8.628 1.00 88.69 103 VAL A C 1
ATOM 773 O O . VAL A 1 103 ? 16.546 -4.909 8.177 1.00 88.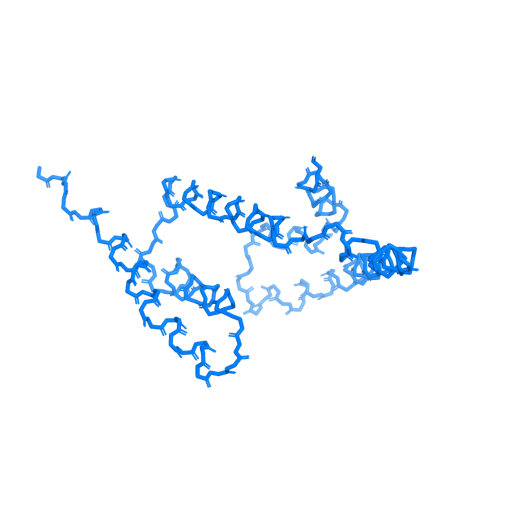69 103 VAL A O 1
ATOM 776 N N . SER A 1 104 ? 14.365 -5.407 8.398 1.00 87.06 104 SER A N 1
ATOM 777 C CA . SER A 1 104 ? 14.420 -6.602 7.557 1.00 87.06 104 SER A CA 1
ATOM 778 C C . SER A 1 104 ? 14.845 -6.253 6.132 1.00 87.06 104 SER A C 1
ATOM 780 O O . SER A 1 104 ? 15.712 -6.933 5.593 1.00 87.06 104 SER A O 1
ATOM 782 N N . LEU A 1 105 ? 14.324 -5.168 5.555 1.00 85.69 105 LEU A N 1
ATOM 783 C CA . LEU A 1 105 ? 14.706 -4.701 4.224 1.00 85.69 105 LEU A CA 1
ATOM 784 C C . LEU A 1 105 ? 16.140 -4.151 4.182 1.00 85.69 105 LEU A C 1
ATOM 786 O O . LEU A 1 105 ? 16.846 -4.405 3.214 1.00 85.69 105 LEU A O 1
ATOM 790 N N . LEU A 1 106 ? 16.609 -3.469 5.232 1.00 84.44 106 LEU A N 1
ATOM 791 C CA . LEU A 1 106 ? 18.004 -3.015 5.334 1.00 84.44 106 LEU A CA 1
ATOM 792 C C . LEU A 1 106 ? 19.008 -4.164 5.285 1.00 84.44 106 LEU A C 1
ATOM 794 O O . LEU A 1 106 ? 20.036 -4.059 4.619 1.00 84.44 106 LEU A O 1
ATOM 798 N N . VAL A 1 107 ? 18.713 -5.255 5.990 1.00 85.06 107 VAL A N 1
ATOM 799 C CA . VAL A 1 107 ? 19.604 -6.416 6.025 1.00 85.06 107 VAL A CA 1
ATOM 800 C C . VAL A 1 107 ? 19.402 -7.288 4.792 1.00 85.06 107 VAL A C 1
ATOM 802 O O . VAL A 1 107 ? 20.381 -7.636 4.146 1.00 85.06 107 VAL A O 1
ATOM 805 N N . ALA A 1 108 ? 18.161 -7.644 4.451 1.00 84.50 108 ALA A N 1
ATOM 806 C CA . ALA A 1 108 ? 17.843 -8.609 3.398 1.00 84.50 108 ALA A CA 1
ATOM 807 C C . ALA A 1 108 ? 17.830 -8.010 1.984 1.00 84.50 108 ALA A C 1
ATOM 809 O O . ALA A 1 108 ? 18.091 -8.736 1.030 1.00 84.50 108 ALA A O 1
ATOM 810 N N . GLY A 1 109 ? 17.561 -6.712 1.831 1.00 81.00 109 GLY A N 1
ATOM 811 C CA . GLY A 1 109 ? 17.475 -6.014 0.545 1.00 81.00 109 GLY A CA 1
ATOM 812 C C . GLY A 1 109 ? 18.668 -6.245 -0.387 1.00 81.00 109 GLY A C 1
ATOM 813 O O . GLY A 1 109 ? 18.460 -6.751 -1.494 1.00 81.00 109 GLY A O 1
ATOM 814 N N . PRO A 1 110 ? 19.922 -6.000 0.048 1.00 79.38 110 PRO A N 1
ATOM 815 C CA . PRO A 1 110 ? 21.091 -6.240 -0.799 1.00 79.38 110 PRO A CA 1
ATOM 816 C C . PRO A 1 110 ? 21.275 -7.721 -1.169 1.00 79.38 110 PRO A C 1
ATOM 818 O O . PRO A 1 110 ? 21.688 -8.021 -2.290 1.00 79.38 110 PRO A O 1
ATOM 821 N N . TYR A 1 111 ? 20.923 -8.659 -0.280 1.00 80.88 111 TYR A N 1
ATOM 822 C CA . TYR A 1 111 ? 20.977 -10.091 -0.596 1.00 80.88 111 TYR A CA 1
ATOM 823 C C . TYR A 1 111 ? 19.901 -10.483 -1.613 1.00 80.88 111 TYR A C 1
ATOM 825 O O . TYR A 1 111 ? 20.205 -11.181 -2.577 1.00 80.88 111 TYR A O 1
ATOM 833 N N . ILE A 1 112 ? 18.664 -10.007 -1.444 1.00 81.19 112 ILE A N 1
ATOM 834 C CA . ILE A 1 112 ? 17.552 -10.280 -2.365 1.00 81.19 112 ILE A CA 1
ATOM 835 C C . ILE A 1 112 ? 17.902 -9.786 -3.767 1.00 81.19 112 ILE A C 1
ATOM 837 O O . ILE A 1 112 ? 17.748 -10.541 -4.719 1.00 81.19 112 ILE A O 1
ATOM 841 N N . VAL A 1 113 ? 18.445 -8.573 -3.902 1.00 80.25 113 VAL A N 1
ATOM 842 C CA . VAL A 1 113 ? 18.864 -8.039 -5.208 1.00 80.25 113 VAL A CA 1
ATOM 843 C C . VAL A 1 113 ? 19.984 -8.882 -5.815 1.00 80.25 113 VAL A C 1
ATOM 845 O O . VAL A 1 113 ? 19.918 -9.208 -6.996 1.00 80.25 113 VAL A O 1
ATOM 848 N N . SER A 1 114 ? 20.976 -9.301 -5.026 1.00 78.50 114 SER A N 1
ATOM 849 C CA . SER A 1 114 ? 22.083 -10.122 -5.532 1.00 78.50 114 SER A CA 1
ATOM 850 C C . SER A 1 114 ? 21.624 -11.478 -6.086 1.00 78.50 114 SER A C 1
ATOM 852 O O . SER A 1 114 ? 22.166 -11.922 -7.098 1.00 78.50 114 SER A O 1
ATOM 854 N N . TYR A 1 115 ? 20.626 -12.117 -5.466 1.00 80.62 115 TYR A N 1
ATOM 855 C CA . TYR A 1 115 ? 20.083 -13.400 -5.929 1.00 80.62 115 TYR A CA 1
ATOM 856 C C . TYR A 1 115 ? 18.972 -13.260 -6.982 1.00 80.62 115 TYR A C 1
ATOM 858 O O . TYR A 1 115 ? 18.860 -14.122 -7.852 1.00 80.62 115 TYR A O 1
ATOM 866 N N . ALA A 1 116 ? 18.149 -12.208 -6.922 1.00 77.56 116 ALA A N 1
ATOM 867 C CA . ALA A 1 116 ? 16.968 -12.048 -7.774 1.00 77.56 116 ALA A CA 1
ATOM 868 C C . ALA A 1 116 ? 17.234 -11.258 -9.064 1.00 77.56 116 ALA A C 1
ATO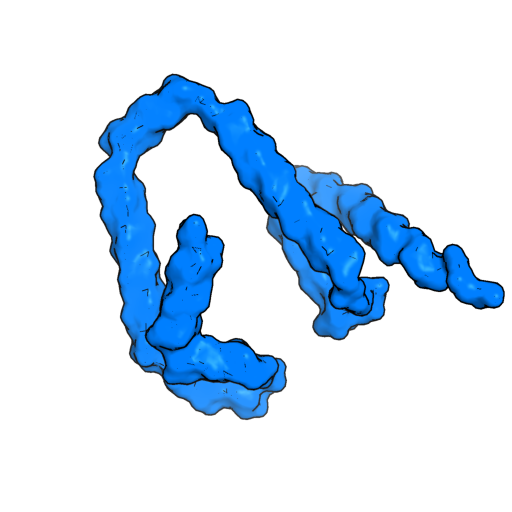M 870 O O . ALA A 1 116 ? 16.648 -11.596 -10.091 1.00 77.56 116 ALA A O 1
ATOM 871 N N . ALA A 1 117 ? 18.135 -10.267 -9.055 1.00 72.38 117 ALA A N 1
ATOM 872 C CA . ALA A 1 117 ? 18.450 -9.459 -10.240 1.00 72.38 117 ALA A CA 1
ATOM 873 C C . ALA A 1 117 ? 18.952 -10.256 -11.468 1.00 72.38 117 ALA A C 1
ATOM 875 O O . ALA A 1 117 ? 18.627 -9.858 -12.583 1.00 72.38 117 ALA A O 1
ATOM 876 N N . PRO A 1 118 ? 19.696 -11.377 -11.333 1.00 73.94 118 PRO A N 1
ATOM 877 C CA . PRO A 1 118 ? 20.066 -12.192 -12.490 1.00 73.94 118 PRO A CA 1
ATOM 878 C C . PRO A 1 118 ? 18.928 -13.084 -13.013 1.00 73.94 118 PRO A C 1
ATOM 880 O O . PRO A 1 118 ? 19.011 -13.567 -14.139 1.00 73.94 118 PRO A O 1
ATOM 883 N N . ILE A 1 119 ? 17.891 -13.344 -12.207 1.00 77.25 119 ILE A N 1
ATOM 884 C CA . ILE A 1 119 ? 16.811 -14.296 -12.525 1.00 77.25 119 ILE A CA 1
ATOM 885 C C . ILE A 1 119 ? 15.562 -13.567 -13.036 1.00 77.25 119 ILE A C 1
ATOM 887 O O . ILE A 1 119 ? 14.873 -14.063 -13.927 1.00 77.25 119 ILE A O 1
ATOM 891 N N . MET A 1 120 ? 15.261 -12.391 -12.484 1.00 71.12 120 MET A N 1
ATOM 892 C CA . MET A 1 120 ? 14.092 -11.587 -12.823 1.00 71.12 120 MET A CA 1
ATOM 893 C C . MET A 1 120 ? 14.553 -10.210 -13.304 1.00 71.12 120 MET A C 1
ATOM 895 O O . MET A 1 120 ? 15.308 -9.536 -12.608 1.00 71.12 120 MET A O 1
ATOM 899 N N . HIS A 1 121 ? 14.084 -9.787 -14.484 1.00 71.06 121 HIS A N 1
ATOM 900 C CA . HIS A 1 121 ? 14.287 -8.422 -14.973 1.00 71.06 121 HIS A CA 1
ATOM 901 C C . HIS A 1 121 ? 13.534 -7.461 -14.047 1.00 71.06 121 HIS A C 1
ATOM 903 O O . HIS A 1 121 ? 12.332 -7.257 -14.190 1.00 71.06 121 HI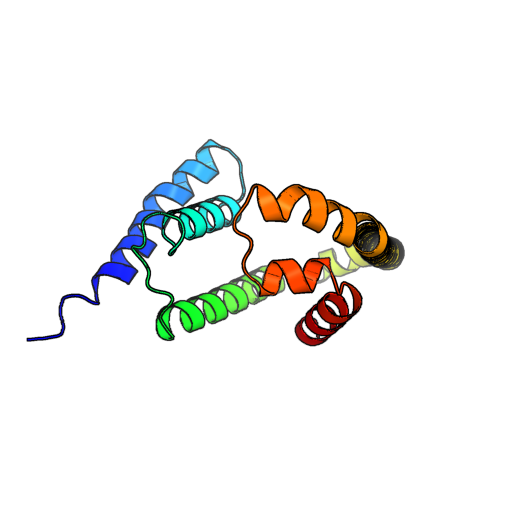S A O 1
ATOM 909 N N . MET A 1 122 ? 14.240 -6.945 -13.046 1.00 69.56 122 MET A N 1
ATOM 910 C CA . MET A 1 122 ? 13.745 -5.930 -12.125 1.00 69.56 122 MET A CA 1
ATOM 911 C C . MET A 1 122 ? 13.954 -4.560 -12.760 1.00 69.56 122 MET A C 1
ATOM 913 O O . MET A 1 122 ? 15.056 -4.255 -13.220 1.00 69.56 122 MET A O 1
ATOM 917 N N . ASP A 1 123 ? 12.918 -3.725 -12.752 1.00 78.94 123 ASP A N 1
ATOM 918 C CA . ASP A 1 123 ? 13.063 -2.324 -13.134 1.00 78.94 123 ASP A CA 1
ATOM 919 C C . ASP A 1 123 ? 14.099 -1.638 -12.234 1.00 78.94 123 ASP A C 1
ATOM 921 O O . ASP A 1 123 ? 14.194 -1.924 -11.035 1.00 78.94 123 ASP A O 1
ATOM 925 N N . ALA A 1 124 ? 14.867 -0.703 -12.801 1.00 75.06 124 ALA A N 1
ATOM 926 C CA . ALA A 1 124 ? 15.952 -0.017 -12.094 1.00 75.06 124 ALA A CA 1
ATOM 927 C C . ALA A 1 124 ? 15.479 0.649 -10.789 1.00 75.06 124 ALA A C 1
ATOM 929 O O . ALA A 1 124 ? 16.191 0.621 -9.790 1.00 75.06 124 ALA A O 1
ATOM 930 N N . VAL A 1 125 ? 14.240 1.151 -10.777 1.00 76.50 125 VAL A N 1
ATOM 931 C CA . VAL A 1 125 ? 13.592 1.737 -9.595 1.00 76.50 125 VAL A CA 1
ATOM 932 C C . VAL A 1 125 ? 13.432 0.710 -8.473 1.00 76.50 125 VAL A C 1
ATOM 934 O O . VAL A 1 125 ? 13.706 1.014 -7.316 1.00 76.50 125 VAL A O 1
ATOM 937 N N . VAL A 1 126 ? 13.018 -0.519 -8.794 1.00 76.12 126 VAL A N 1
ATOM 938 C CA . VAL A 1 126 ? 12.841 -1.583 -7.795 1.00 76.12 126 VAL A CA 1
ATOM 939 C C . VAL A 1 126 ? 14.201 -2.010 -7.250 1.00 76.12 126 VAL A C 1
ATOM 941 O O . VAL A 1 126 ? 14.367 -2.138 -6.040 1.00 76.12 126 VAL A O 1
ATOM 944 N N . VAL A 1 127 ? 15.207 -2.154 -8.115 1.00 77.31 127 VAL A N 1
ATOM 945 C CA . VAL A 1 127 ? 16.579 -2.470 -7.685 1.00 77.31 127 VAL A CA 1
ATOM 946 C C . VAL A 1 127 ? 17.122 -1.394 -6.742 1.00 77.31 127 VAL A C 1
ATOM 948 O O . VAL A 1 127 ? 17.640 -1.725 -5.675 1.00 77.31 127 VAL A O 1
ATOM 951 N N . GLU A 1 128 ? 16.949 -0.118 -7.086 1.00 77.25 128 GLU A N 1
ATOM 952 C CA . GLU A 1 128 ? 17.394 1.014 -6.270 1.00 77.25 128 GLU A CA 1
ATOM 953 C C . GLU A 1 128 ? 16.628 1.102 -4.941 1.00 77.25 128 GLU A C 1
ATOM 955 O O . GLU A 1 128 ? 17.242 1.339 -3.902 1.00 77.25 128 GLU A O 1
ATOM 960 N N . MET A 1 129 ? 15.324 0.805 -4.923 1.00 75.56 129 MET A N 1
ATOM 961 C CA . MET A 1 129 ? 14.538 0.746 -3.683 1.00 75.56 129 MET A CA 1
ATOM 962 C C . MET A 1 129 ? 15.034 -0.331 -2.711 1.00 75.56 129 MET A C 1
ATOM 964 O O . MET A 1 129 ? 15.073 -0.096 -1.502 1.00 75.56 129 MET A O 1
ATOM 968 N N . PHE A 1 130 ? 15.425 -1.504 -3.216 1.00 76.31 130 PHE A N 1
ATOM 969 C CA . PHE A 1 130 ? 15.950 -2.587 -2.378 1.00 76.31 130 PHE A CA 1
ATOM 970 C C . PHE A 1 130 ? 17.428 -2.391 -1.992 1.00 76.31 130 PHE A C 1
ATOM 972 O O . PHE A 1 130 ? 17.846 -2.880 -0.940 1.00 76.31 130 PHE A O 1
ATOM 979 N N . GLN A 1 131 ? 18.221 -1.688 -2.808 1.00 77.50 131 GLN A N 1
ATOM 980 C CA . GLN A 1 131 ? 19.624 -1.363 -2.508 1.00 77.50 131 GLN A CA 1
ATOM 981 C C . GLN A 1 131 ? 19.786 -0.142 -1.597 1.00 77.50 131 GLN A C 1
ATOM 983 O O . GLN A 1 131 ? 20.708 -0.112 -0.779 1.00 77.50 131 GLN A O 1
ATOM 988 N N . SER A 1 132 ? 18.863 0.816 -1.680 1.00 80.19 132 SER A N 1
ATOM 989 C CA . SER A 1 132 ? 18.846 2.054 -0.896 1.00 80.19 132 SER A CA 1
ATOM 990 C C . SER A 1 132 ? 17.579 2.149 -0.024 1.00 80.19 132 SER A C 1
ATOM 992 O O . SER A 1 132 ? 16.762 3.054 -0.225 1.00 80.19 132 SER A O 1
ATOM 994 N N . PRO A 1 133 ? 17.390 1.277 0.992 1.00 78.19 133 PRO A N 1
ATOM 995 C CA . PRO A 1 133 ? 16.161 1.242 1.794 1.00 78.19 133 PRO A CA 1
ATOM 996 C C . PRO A 1 133 ? 15.838 2.570 2.488 1.00 78.19 133 PRO A C 1
ATOM 998 O O . PRO A 1 133 ? 14.672 2.887 2.712 1.00 78.19 133 PRO A O 1
ATOM 1001 N N . SER A 1 134 ? 16.856 3.376 2.805 1.00 77.12 134 SER A N 1
ATOM 1002 C CA . SER A 1 134 ? 16.679 4.712 3.384 1.00 77.12 134 SER A CA 1
ATOM 1003 C C . SER A 1 134 ? 15.972 5.682 2.434 1.00 77.12 134 SER A C 1
ATOM 1005 O O . SER A 1 134 ? 15.118 6.444 2.879 1.00 77.12 134 SER A O 1
ATOM 1007 N N . GLN A 1 135 ? 16.264 5.637 1.132 1.00 81.62 135 GLN A N 1
ATOM 1008 C CA . GLN A 1 135 ? 15.593 6.474 0.134 1.00 81.62 135 GLN A CA 1
ATOM 1009 C C . GLN A 1 135 ? 14.148 6.022 -0.080 1.00 81.62 135 GLN A C 1
ATOM 1011 O O . GLN A 1 135 ? 13.241 6.853 -0.084 1.00 81.62 135 GLN A O 1
ATOM 1016 N N . ALA A 1 136 ? 13.925 4.707 -0.169 1.00 79.06 136 ALA A N 1
ATOM 1017 C CA . ALA A 1 136 ? 12.584 4.136 -0.262 1.00 79.06 136 ALA A CA 1
ATOM 1018 C C . ALA A 1 136 ? 11.717 4.541 0.942 1.00 79.06 136 ALA A C 1
ATOM 1020 O O . ALA A 1 136 ? 10.559 4.923 0.775 1.00 79.06 136 ALA A O 1
ATOM 1021 N N . PHE A 1 137 ? 12.293 4.539 2.148 1.00 81.00 137 PHE A N 1
ATOM 1022 C CA . PHE A 1 137 ? 11.605 5.004 3.350 1.00 81.00 137 PHE A CA 1
ATOM 1023 C C . PHE A 1 137 ? 11.286 6.501 3.307 1.00 81.00 137 PHE A C 1
ATOM 1025 O O . PHE A 1 137 ? 10.170 6.879 3.648 1.00 81.00 137 PHE A O 1
ATOM 1032 N N . CYS A 1 138 ? 12.213 7.352 2.855 1.00 79.31 138 CYS A N 1
ATOM 1033 C CA . CYS A 1 138 ? 11.944 8.784 2.696 1.00 79.31 138 CYS A CA 1
ATOM 1034 C C . CYS A 1 138 ? 10.799 9.054 1.706 1.00 79.31 138 CYS A C 1
ATOM 1036 O O . CYS A 1 138 ? 9.949 9.893 1.988 1.00 79.31 138 CYS A O 1
ATOM 1038 N N . ILE A 1 139 ? 10.739 8.327 0.585 1.00 80.06 139 ILE A N 1
ATOM 1039 C CA . ILE A 1 139 ? 9.643 8.436 -0.393 1.00 80.06 139 ILE A CA 1
ATOM 1040 C C . ILE A 1 139 ? 8.321 7.959 0.223 1.00 80.06 139 ILE A C 1
ATOM 1042 O O . ILE A 1 139 ? 7.308 8.644 0.112 1.00 80.06 139 ILE A O 1
ATOM 1046 N N . ALA A 1 140 ? 8.329 6.817 0.915 1.00 78.44 140 ALA A N 1
ATOM 1047 C CA . ALA A 1 140 ? 7.137 6.284 1.571 1.00 78.44 140 ALA A CA 1
ATOM 1048 C C . ALA A 1 140 ? 6.612 7.224 2.670 1.00 78.44 140 ALA A C 1
ATOM 1050 O O . ALA A 1 140 ? 5.409 7.450 2.766 1.00 78.44 140 ALA A O 1
ATOM 1051 N N . ALA A 1 141 ? 7.508 7.803 3.474 1.00 78.69 141 ALA A N 1
ATOM 1052 C CA . ALA A 1 141 ? 7.157 8.777 4.501 1.00 78.69 141 ALA A CA 1
ATOM 1053 C C . ALA A 1 141 ? 6.630 10.087 3.897 1.00 78.69 141 ALA A C 1
ATOM 1055 O O . ALA A 1 141 ? 5.690 10.657 4.440 1.00 78.69 141 ALA A O 1
ATOM 1056 N N . ALA A 1 142 ? 7.194 10.537 2.771 1.00 77.56 142 ALA A N 1
ATOM 1057 C CA . ALA A 1 142 ? 6.713 11.714 2.052 1.00 77.56 142 ALA A CA 1
ATOM 1058 C C . ALA A 1 142 ? 5.330 11.497 1.416 1.00 77.56 142 ALA A C 1
ATOM 1060 O O . ALA A 1 142 ? 4.549 12.434 1.367 1.00 77.56 142 ALA A O 1
ATOM 1061 N N . GLY A 1 143 ? 5.013 10.283 0.951 1.00 65.12 143 GLY A N 1
ATOM 1062 C CA . GLY A 1 143 ? 3.693 9.955 0.397 1.00 65.12 143 GLY A CA 1
ATOM 1063 C C . GLY A 1 143 ? 2.604 9.690 1.444 1.00 65.12 143 GLY A C 1
ATOM 1064 O O . GLY A 1 143 ? 1.425 9.683 1.107 1.00 65.12 143 GLY A O 1
ATOM 1065 N N . ALA A 1 144 ? 2.980 9.451 2.703 1.00 69.62 144 ALA A N 1
ATOM 1066 C CA . ALA A 1 144 ? 2.043 9.237 3.808 1.00 69.62 144 ALA A CA 1
ATOM 1067 C C . ALA A 1 144 ? 1.582 10.540 4.495 1.00 69.62 144 ALA A C 1
ATOM 1069 O O . ALA A 1 144 ? 0.748 10.472 5.402 1.00 69.62 144 ALA A O 1
ATOM 1070 N N . LEU A 1 145 ? 2.153 11.688 4.112 1.00 50.78 145 LEU A N 1
ATOM 1071 C CA . LEU A 1 145 ? 2.004 13.002 4.749 1.00 50.78 145 LEU A CA 1
ATOM 1072 C C . LEU A 1 145 ? 1.283 13.972 3.807 1.00 50.78 145 LEU A C 1
ATOM 1074 O O . LEU A 1 145 ? 0.411 14.713 4.312 1.00 50.78 145 LEU A O 1
#

Foldseek 3Di:
DPDPPPPCVVVLLVVLCVVLVVVCVVVVHDSVVSSVVSCVQCPCVHPPVDPPDPVVVVVVVVVVVVVVVVVVVVDDPVNVVVVVVCVVVVVVVVVVVVVVVLVCLVVCLVVCCVVCVVPDVDDPVSNCCSVCVVVVVVVVVVVVD

Radius of gyration: 19.95 Å; chains: 1; bounding box: 41×30×62 Å

pLDDT: mean 82.14, std 10.71, range [39.34, 94.88]

Sequence (145 aa):
KAGFHNGFHGLFLLASTVVVVPLSRSLNITPVLGFLLAGFLLGPNGLQLFANTEADLELGDFGILFLLFAEGLNLSPDRIQQLGAFGKLGVLQLLASMTLLFVSLLVAGPYIVSYAAPIMHMDAVVVEMFQSPSQAFCIAAAGAL